Protein AF-A0A323UR72-F1 (afdb_monomer)

pLDDT: mean 80.54, std 19.6, range [39.97, 98.38]

Organism: NCBI:txid1121029

Sequence (88 aa):
MTVPMSRSGHTGPLGKLTAEIKIRTDEDTKEGLERMARSAGLSLAEYVRDLLMVHAHGYEYVASLYAARLSRVAGLGAASGSKEGTLP

Nearest PDB structures (foldseek):
  2jwd-assembly1_A  TM=3.540E-01  e=8.256E+00  Staphylococcus aureus
  2f6l-assembly1_A  TM=3.368E-01  e=8.256E+00  Mycobacterium tuberculosis H37Rv

Structure (mmCIF, N/CA/C/O backbone):
data_AF-A0A323UR72-F1
#
_entry.id   AF-A0A323UR72-F1
#
loop_
_atom_site.group_PDB
_atom_site.id
_atom_site.type_symbol
_atom_site.label_atom_id
_atom_site.label_alt_id
_atom_site.label_comp_id
_atom_site.label_asym_id
_atom_site.label_entity_id
_atom_site.label_seq_id
_atom_site.pdbx_PDB_ins_code
_atom_site.Cartn_x
_atom_site.Cartn_y
_atom_site.Cartn_z
_atom_site.occupancy
_atom_site.B_iso_or_equiv
_atom_site.auth_seq_id
_atom_site.auth_comp_id
_atom_site.auth_asym_id
_atom_site.auth_atom_id
_atom_site.pdbx_PDB_model_num
ATOM 1 N N . MET A 1 1 ? 38.728 16.701 0.213 1.00 43.38 1 MET A N 1
ATOM 2 C CA . MET A 1 1 ? 38.109 15.392 0.513 1.00 43.38 1 MET A CA 1
ATOM 3 C C . MET A 1 1 ? 36.640 15.457 0.126 1.00 43.38 1 MET A C 1
ATOM 5 O O . MET A 1 1 ? 35.857 16.067 0.837 1.00 43.38 1 MET A O 1
ATOM 9 N N . THR A 1 2 ? 36.274 14.925 -1.037 1.00 53.81 2 THR A N 1
ATOM 10 C CA . THR A 1 2 ? 34.879 14.811 -1.480 1.00 53.81 2 THR A CA 1
ATOM 11 C C . THR A 1 2 ? 34.279 13.556 -0.856 1.00 53.81 2 THR A C 1
ATOM 13 O O . THR A 1 2 ? 34.689 12.443 -1.172 1.00 53.81 2 THR A O 1
ATOM 16 N N . VAL A 1 3 ? 33.349 13.726 0.083 1.00 55.97 3 VAL A N 1
ATOM 17 C CA . VAL A 1 3 ? 32.644 12.602 0.712 1.00 55.97 3 VAL A CA 1
ATOM 18 C C . VAL A 1 3 ? 31.746 11.959 -0.351 1.00 55.97 3 VAL A C 1
ATOM 20 O O . VAL A 1 3 ? 30.888 12.658 -0.898 1.00 55.97 3 VAL A O 1
ATOM 23 N N . PRO A 1 4 ? 31.904 10.665 -0.685 1.00 53.91 4 PRO A N 1
ATOM 24 C CA . PRO A 1 4 ? 30.959 10.001 -1.565 1.00 53.91 4 PRO A CA 1
ATOM 25 C C . PRO A 1 4 ? 29.616 9.936 -0.836 1.00 53.91 4 PRO A C 1
ATOM 27 O O . PRO A 1 4 ? 29.489 9.286 0.201 1.00 53.91 4 PRO A O 1
ATOM 30 N N . MET A 1 5 ? 28.612 10.646 -1.357 1.00 58.47 5 MET A N 1
ATOM 31 C CA . MET A 1 5 ? 27.242 10.512 -0.875 1.00 58.47 5 MET A CA 1
ATOM 32 C C . MET A 1 5 ? 26.854 9.038 -0.963 1.00 58.47 5 MET A C 1
ATOM 34 O O . MET A 1 5 ? 26.779 8.480 -2.059 1.00 58.47 5 MET A O 1
ATOM 38 N N . SER A 1 6 ? 26.627 8.408 0.192 1.00 49.97 6 SER A N 1
ATOM 39 C CA . SER A 1 6 ? 26.052 7.069 0.261 1.00 49.97 6 SER A CA 1
ATOM 40 C C . SER A 1 6 ? 24.712 7.107 -0.459 1.00 49.97 6 SER A C 1
ATOM 42 O O . SER A 1 6 ? 23.718 7.623 0.050 1.00 49.97 6 SER A O 1
ATOM 44 N N . ARG A 1 7 ? 24.687 6.586 -1.686 1.00 54.62 7 ARG A N 1
ATOM 45 C CA . ARG A 1 7 ? 23.451 6.283 -2.400 1.00 54.62 7 ARG A CA 1
ATOM 46 C C . ARG A 1 7 ? 22.878 5.073 -1.677 1.00 54.62 7 ARG A C 1
ATOM 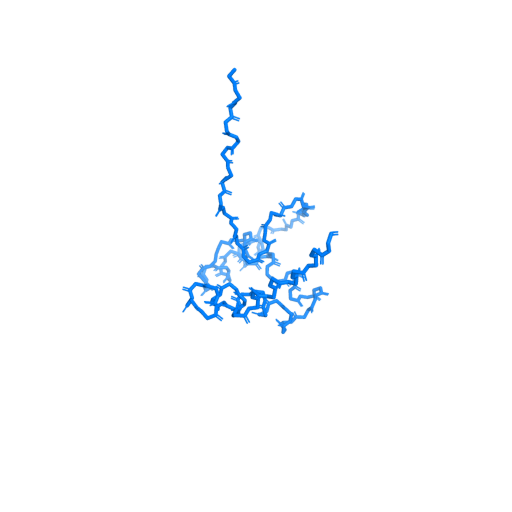48 O O . ARG A 1 7 ? 23.177 3.948 -2.059 1.00 54.62 7 ARG A O 1
ATOM 55 N N . SER A 1 8 ? 22.130 5.287 -0.595 1.00 50.47 8 SER A N 1
ATOM 56 C CA . SER A 1 8 ? 21.358 4.211 0.018 1.00 50.47 8 SER A CA 1
ATOM 57 C C . SER A 1 8 ? 20.366 3.729 -1.041 1.00 50.47 8 SER A C 1
ATOM 59 O O . SER A 1 8 ? 19.351 4.357 -1.336 1.00 50.47 8 SER A O 1
ATOM 61 N N . GLY A 1 9 ? 20.753 2.652 -1.721 1.00 47.47 9 GLY A N 1
ATOM 62 C CA . GLY A 1 9 ? 20.057 2.048 -2.848 1.00 47.47 9 GLY A CA 1
ATOM 63 C C . GLY A 1 9 ? 18.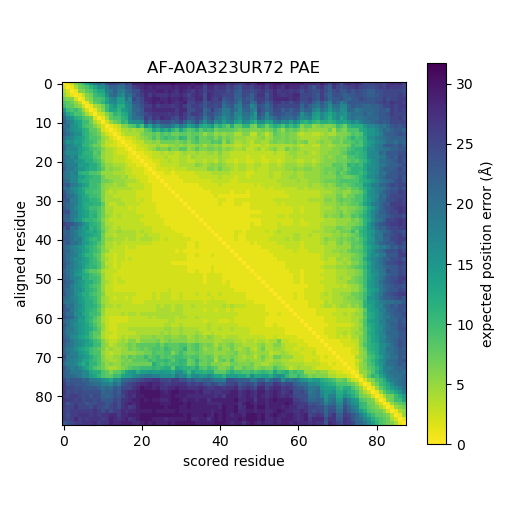816 1.286 -2.408 1.00 47.47 9 GLY A C 1
ATOM 64 O O . GLY A 1 9 ? 18.588 0.179 -2.878 1.00 47.47 9 GLY A O 1
ATOM 65 N N . HIS A 1 10 ? 18.004 1.860 -1.519 1.00 48.38 10 HIS A N 1
ATOM 66 C CA . HIS A 1 10 ? 16.628 1.412 -1.338 1.00 48.38 10 HIS A CA 1
ATOM 67 C C . HIS A 1 10 ? 15.796 1.942 -2.513 1.00 48.38 10 HIS A C 1
ATOM 69 O O . HIS A 1 10 ? 14.929 2.800 -2.383 1.00 48.38 10 HIS A O 1
ATOM 75 N N . THR A 1 11 ? 16.111 1.458 -3.714 1.00 55.34 11 THR A N 1
ATOM 76 C CA . THR A 1 11 ? 15.300 1.646 -4.913 1.00 55.34 11 THR A CA 1
ATOM 77 C C . THR A 1 11 ? 14.188 0.606 -4.889 1.00 55.34 11 THR A C 1
ATOM 79 O O . THR A 1 11 ? 14.184 -0.368 -5.642 1.00 55.34 11 THR A O 1
ATOM 82 N N . GLY A 1 12 ? 13.225 0.812 -3.986 1.00 66.62 12 GLY A N 1
ATOM 83 C CA . GLY A 1 12 ? 11.915 0.184 -4.125 1.00 66.62 12 GLY A CA 1
ATOM 84 C C . GLY A 1 12 ? 11.313 0.520 -5.500 1.00 66.62 12 GLY A C 1
ATOM 85 O O . GLY A 1 12 ? 11.770 1.459 -6.160 1.00 66.62 12 GLY A O 1
ATOM 86 N N . PRO 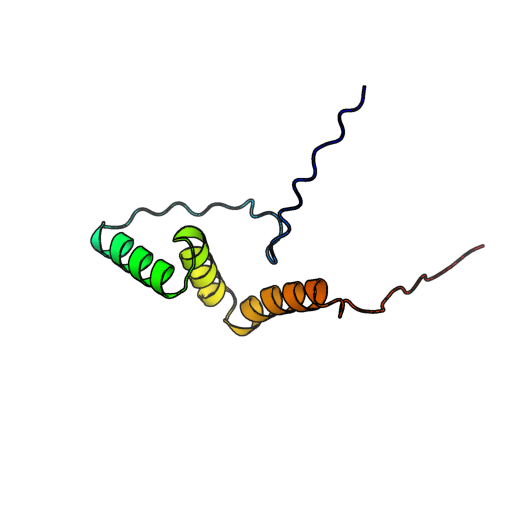A 1 13 ? 10.282 -0.211 -5.954 1.00 74.06 13 PRO A N 1
ATOM 87 C CA . PRO A 1 13 ? 9.658 0.034 -7.260 1.00 74.06 13 PRO A CA 1
ATOM 88 C C . PRO A 1 13 ? 9.133 1.474 -7.405 1.00 74.06 13 PRO A C 1
ATOM 90 O O . PRO A 1 13 ? 9.026 1.983 -8.514 1.00 74.06 13 PRO A O 1
ATOM 93 N N . LEU A 1 14 ? 8.884 2.144 -6.278 1.00 82.44 14 LEU A N 1
ATOM 94 C CA . LEU A 1 14 ? 8.380 3.512 -6.187 1.00 82.44 14 LEU A CA 1
ATOM 95 C C . LEU A 1 14 ? 9.482 4.590 -6.144 1.00 82.44 14 LEU A C 1
ATOM 97 O O . LEU A 1 14 ? 9.182 5.778 -6.075 1.00 82.44 14 LEU A O 1
ATOM 101 N N . GLY A 1 15 ? 10.761 4.204 -6.158 1.00 82.50 15 GLY A N 1
ATOM 102 C CA . GLY A 1 15 ? 11.872 5.143 -6.008 1.00 82.50 15 GLY A CA 1
ATOM 103 C C . GLY A 1 15 ? 11.895 5.833 -4.637 1.00 82.50 15 GLY A C 1
ATOM 104 O O . GLY A 1 15 ? 11.510 5.251 -3.623 1.00 82.50 15 GLY A O 1
ATOM 105 N N . LYS A 1 16 ? 12.398 7.075 -4.594 1.00 82.81 16 LYS A N 1
ATOM 106 C CA . LYS A 1 16 ? 12.410 7.888 -3.369 1.00 82.81 16 LYS A CA 1
ATOM 107 C C . LYS A 1 16 ? 11.039 8.533 -3.165 1.00 82.81 16 LYS A C 1
ATOM 109 O O . LYS A 1 16 ? 10.642 9.388 -3.948 1.00 82.81 16 LYS A O 1
ATOM 114 N N . LEU A 1 17 ? 10.361 8.164 -2.083 1.00 87.69 17 LEU A N 1
ATOM 115 C CA . LEU A 1 17 ? 9.093 8.764 -1.673 1.00 87.69 17 LEU A CA 1
ATOM 116 C C . LEU A 1 17 ? 9.360 10.034 -0.854 1.00 87.69 17 LEU A C 1
ATOM 118 O O . LEU A 1 17 ? 9.806 9.945 0.287 1.00 87.69 17 LEU A O 1
ATOM 122 N N . THR A 1 18 ? 9.132 11.211 -1.442 1.00 88.25 18 THR A N 1
ATOM 123 C CA . THR A 1 18 ? 9.408 12.514 -0.800 1.00 88.25 18 THR A CA 1
ATOM 124 C C . THR A 1 18 ? 8.158 13.257 -0.330 1.00 88.25 18 THR A C 1
ATOM 126 O O . THR A 1 18 ? 8.279 14.203 0.441 1.00 88.25 18 THR A O 1
ATOM 129 N N . ALA A 1 19 ? 6.971 12.866 -0.800 1.00 91.81 19 ALA A N 1
ATOM 130 C CA . ALA A 1 19 ? 5.699 13.454 -0.388 1.00 91.81 19 ALA A CA 1
ATOM 131 C C . ALA A 1 19 ? 5.114 12.703 0.819 1.00 91.81 19 ALA A C 1
ATOM 133 O O . ALA A 1 19 ? 5.176 11.474 0.875 1.00 91.81 19 ALA A O 1
ATOM 134 N N . GLU A 1 20 ? 4.532 13.441 1.767 1.00 93.62 20 GLU A N 1
ATOM 135 C CA . GLU A 1 20 ? 3.965 12.904 3.009 1.00 93.62 20 GLU A CA 1
ATOM 136 C C . GLU A 1 20 ? 2.466 13.221 3.111 1.00 93.62 20 GLU A C 1
ATOM 138 O O . GLU A 1 20 ? 2.032 14.330 2.800 1.00 93.62 20 GLU A O 1
ATOM 143 N N . ILE A 1 21 ? 1.683 12.250 3.591 1.00 92.44 21 ILE A N 1
ATOM 144 C CA . ILE A 1 21 ? 0.262 12.404 3.915 1.00 92.44 21 ILE A CA 1
ATOM 145 C C . ILE A 1 21 ? 0.097 12.155 5.421 1.00 92.44 21 ILE A C 1
ATOM 147 O O . ILE A 1 21 ? 0.363 11.052 5.894 1.00 92.44 21 ILE A O 1
ATOM 151 N N . LYS A 1 22 ? -0.342 13.172 6.176 1.00 92.94 22 LYS A N 1
ATOM 152 C CA . LYS A 1 22 ? -0.607 13.079 7.625 1.00 92.94 22 LYS A CA 1
ATOM 153 C C . LYS A 1 22 ? -2.106 13.060 7.887 1.00 92.94 22 LYS A C 1
ATOM 155 O O . LYS A 1 22 ? -2.792 14.025 7.565 1.00 92.94 22 LYS A O 1
ATOM 160 N N . ILE A 1 23 ? -2.603 11.988 8.497 1.00 92.44 23 ILE A N 1
ATOM 161 C CA . ILE A 1 23 ? -4.028 11.795 8.794 1.00 92.44 23 ILE A CA 1
ATOM 162 C C . ILE A 1 23 ? -4.173 11.304 10.238 1.00 92.44 23 ILE A C 1
ATOM 164 O O . ILE A 1 23 ? -3.377 10.491 10.704 1.00 92.44 23 ILE A O 1
ATOM 168 N N . ARG A 1 24 ? -5.188 11.810 10.946 1.00 96.38 24 ARG A N 1
ATOM 169 C CA . ARG A 1 24 ? -5.637 11.281 12.243 1.00 96.38 24 ARG A CA 1
ATOM 170 C C . ARG A 1 24 ? -6.890 10.438 12.023 1.00 96.38 24 ARG A C 1
ATOM 172 O O . ARG A 1 24 ? -7.734 10.821 11.221 1.00 96.38 24 ARG A O 1
ATOM 179 N N . THR A 1 25 ? -7.006 9.335 12.747 1.00 96.44 25 THR A N 1
ATOM 180 C CA . THR A 1 25 ? -8.159 8.428 12.723 1.00 96.44 25 THR A CA 1
ATOM 181 C C . THR A 1 25 ? -8.409 7.906 14.136 1.00 96.44 25 THR A C 1
ATOM 183 O O . THR A 1 25 ? -7.541 8.055 14.999 1.00 96.44 25 THR A O 1
ATOM 186 N N . ASP A 1 26 ? -9.585 7.342 14.390 1.00 98.25 26 ASP A N 1
ATOM 187 C CA . ASP A 1 26 ? -9.870 6.602 15.621 1.00 98.25 26 ASP A CA 1
ATOM 188 C C . ASP A 1 26 ? -9.046 5.303 15.723 1.00 98.25 26 ASP A C 1
ATOM 190 O O . ASP A 1 26 ? -8.542 4.781 14.722 1.00 98.25 26 ASP A O 1
ATOM 194 N N . GLU A 1 27 ? -8.891 4.794 16.950 1.00 98.12 27 GLU A N 1
ATOM 195 C CA . GLU A 1 27 ? -8.052 3.620 17.222 1.00 98.12 27 GLU A CA 1
ATOM 196 C C . GLU A 1 27 ? -8.614 2.348 16.574 1.00 98.12 27 GLU A C 1
ATOM 198 O O . GLU A 1 27 ? -7.844 1.581 16.000 1.00 98.12 27 GLU A O 1
ATOM 203 N N . ASP A 1 28 ? -9.937 2.165 16.557 1.00 98.38 28 ASP A N 1
ATOM 204 C CA . ASP A 1 28 ? -10.578 0.982 15.966 1.00 98.38 28 ASP A CA 1
ATOM 205 C C . ASP A 1 28 ? -10.232 0.848 14.475 1.00 98.38 28 ASP A C 1
ATOM 207 O O . ASP A 1 28 ? -9.882 -0.236 13.987 1.00 98.38 28 ASP A O 1
ATOM 211 N N . THR A 1 29 ? -10.263 1.967 13.747 1.00 97.62 29 THR A N 1
ATOM 212 C CA . THR A 1 29 ? -9.855 2.032 12.341 1.00 97.62 29 THR A CA 1
ATOM 213 C C . THR A 1 29 ? -8.375 1.696 12.175 1.00 97.62 29 THR A C 1
ATOM 215 O O . THR A 1 29 ? -8.015 0.905 11.295 1.00 97.62 29 THR A O 1
ATOM 218 N N . LYS A 1 30 ? -7.502 2.256 13.021 1.00 97.75 30 LYS A N 1
ATOM 219 C CA . LYS A 1 30 ? -6.060 1.981 12.972 1.00 97.75 30 LYS A CA 1
ATOM 220 C C . LYS A 1 30 ? -5.766 0.503 13.229 1.00 97.75 30 LYS A C 1
ATOM 222 O O . LYS A 1 30 ? -5.048 -0.113 12.441 1.00 97.75 30 LYS A O 1
ATOM 227 N N . GLU A 1 31 ? -6.362 -0.093 14.256 1.00 98.31 31 GLU A N 1
ATOM 228 C CA . GLU A 1 31 ? -6.212 -1.518 14.552 1.00 98.31 31 GLU A CA 1
ATOM 229 C C . GLU A 1 31 ? -6.729 -2.404 13.411 1.00 98.31 31 GLU A C 1
ATOM 231 O O . GLU A 1 31 ? -6.118 -3.423 13.072 1.00 98.31 31 GLU A O 1
ATOM 236 N N . GLY A 1 32 ? -7.852 -2.020 12.797 1.00 98.31 32 GLY A N 1
ATOM 237 C CA . GLY A 1 32 ? -8.387 -2.683 11.611 1.00 98.31 32 GLY A CA 1
ATOM 238 C C . GLY A 1 32 ? -7.377 -2.702 10.464 1.00 98.31 32 GLY A C 1
ATOM 239 O O . GLY A 1 32 ? -7.097 -3.767 9.904 1.00 98.31 32 GLY A O 1
ATOM 240 N N . LEU A 1 33 ? -6.775 -1.550 10.159 1.00 97.75 33 LEU A N 1
ATOM 241 C CA . LEU A 1 33 ? -5.733 -1.425 9.138 1.00 97.75 33 LEU A CA 1
ATOM 242 C C . LEU A 1 33 ? -4.484 -2.246 9.486 1.00 97.75 33 LEU A C 1
ATOM 244 O O . LEU A 1 33 ? -3.937 -2.919 8.616 1.00 97.75 33 LEU A O 1
ATOM 248 N N . GLU A 1 34 ? -4.055 -2.261 10.749 1.00 98.00 34 GLU A N 1
ATOM 249 C CA . GLU A 1 34 ? -2.907 -3.057 11.199 1.00 98.00 34 GLU A CA 1
ATOM 250 C C . GLU A 1 34 ? -3.147 -4.566 11.085 1.00 98.00 34 GLU A C 1
ATOM 252 O O . GLU A 1 34 ? -2.227 -5.319 10.754 1.00 98.00 34 GLU A O 1
ATOM 257 N N . ARG A 1 35 ? -4.371 -5.040 11.352 1.00 98.38 35 ARG A N 1
ATOM 258 C CA . ARG A 1 35 ? -4.739 -6.448 11.132 1.00 98.38 35 ARG A CA 1
ATOM 259 C C . ARG A 1 35 ? -4.678 -6.808 9.649 1.00 98.38 35 ARG A C 1
ATOM 261 O O . ARG A 1 35 ? -4.092 -7.834 9.307 1.00 98.38 35 ARG A O 1
ATOM 268 N N . MET A 1 36 ? -5.226 -5.959 8.779 1.00 98.12 36 MET A N 1
ATOM 269 C CA . MET A 1 36 ? -5.189 -6.186 7.330 1.00 98.12 36 MET A CA 1
ATOM 270 C C . MET A 1 36 ? -3.755 -6.162 6.789 1.00 98.12 36 MET A C 1
ATOM 272 O O . MET A 1 36 ? -3.361 -7.086 6.077 1.00 98.12 36 MET A O 1
ATOM 276 N N . ALA A 1 37 ? -2.940 -5.190 7.205 1.00 97.19 37 ALA A N 1
ATOM 277 C CA . ALA A 1 37 ? -1.530 -5.110 6.831 1.00 97.19 37 ALA A CA 1
ATOM 278 C C . ALA A 1 37 ? -0.767 -6.387 7.221 1.00 97.19 37 ALA A C 1
ATOM 280 O O . ALA A 1 37 ? -0.106 -6.996 6.379 1.00 97.19 37 ALA A O 1
ATOM 281 N N . ARG A 1 38 ? -0.948 -6.865 8.463 1.00 97.31 38 ARG A N 1
ATOM 282 C CA . ARG A 1 38 ? -0.358 -8.130 8.930 1.00 97.31 38 ARG A CA 1
ATOM 283 C C . ARG A 1 38 ? -0.815 -9.331 8.109 1.00 97.31 38 ARG A C 1
ATOM 285 O O . ARG A 1 38 ? 0.016 -10.167 7.771 1.00 97.31 38 ARG A O 1
ATOM 292 N N . SER A 1 39 ? -2.101 -9.412 7.760 1.00 96.94 39 SER A N 1
ATOM 293 C CA . SER A 1 39 ? -2.624 -10.506 6.927 1.00 96.94 39 SER A CA 1
ATOM 294 C C . SER A 1 39 ? -2.028 -10.523 5.514 1.00 96.94 39 SER A C 1
ATOM 296 O O . SER A 1 39 ? -1.868 -11.591 4.932 1.00 96.94 39 SER A O 1
ATOM 298 N N . ALA A 1 40 ? -1.633 -9.355 4.999 1.00 94.00 40 ALA A N 1
ATOM 299 C CA . ALA A 1 40 ? -0.953 -9.199 3.717 1.00 94.00 40 ALA A CA 1
ATOM 300 C C . ALA A 1 40 ? 0.582 -9.326 3.813 1.00 94.00 40 ALA A C 1
ATOM 302 O O . ALA A 1 40 ? 1.263 -9.249 2.794 1.00 94.00 40 ALA A O 1
ATOM 303 N N . GLY A 1 41 ? 1.145 -9.498 5.017 1.00 95.00 41 GLY A N 1
ATOM 304 C CA . GLY A 1 41 ? 2.594 -9.537 5.233 1.00 95.00 41 GLY A CA 1
ATOM 305 C C . GLY A 1 41 ? 3.299 -8.190 5.024 1.00 95.00 41 GLY A C 1
ATOM 306 O O . GLY A 1 41 ? 4.495 -8.171 4.742 1.00 95.00 41 GLY A O 1
ATOM 307 N N . LEU A 1 42 ? 2.573 -7.075 5.146 1.00 94.38 42 LEU A N 1
ATOM 308 C CA . LEU A 1 42 ? 3.071 -5.714 4.930 1.00 94.38 42 LEU A CA 1
ATOM 309 C C . LEU A 1 42 ? 3.120 -4.924 6.241 1.00 94.38 42 LEU A C 1
ATOM 311 O O . LEU A 1 42 ? 2.362 -5.185 7.179 1.00 94.38 42 LEU A O 1
ATOM 315 N N . SER A 1 43 ? 3.973 -3.899 6.299 1.00 95.62 43 SER A N 1
ATOM 316 C CA . SER A 1 43 ? 3.848 -2.880 7.345 1.00 95.62 43 SER A CA 1
ATOM 317 C C . SER A 1 43 ? 2.587 -2.033 7.133 1.00 95.62 43 SER A C 1
ATOM 319 O O . SER A 1 43 ? 2.099 -1.891 6.011 1.00 95.62 43 SER A O 1
ATOM 321 N N . LEU A 1 44 ? 2.080 -1.404 8.201 1.00 95.62 44 LEU A N 1
ATOM 322 C CA . LEU A 1 44 ? 0.925 -0.501 8.107 1.00 95.62 44 LEU A CA 1
ATOM 323 C C . LEU A 1 44 ? 1.150 0.606 7.062 1.00 95.62 44 LEU A C 1
ATOM 325 O O . LEU A 1 44 ? 0.261 0.906 6.271 1.00 95.62 44 LEU A O 1
ATOM 329 N N . ALA A 1 45 ? 2.351 1.189 7.030 1.00 93.56 45 ALA A N 1
ATOM 330 C CA . ALA A 1 45 ? 2.689 2.264 6.103 1.00 93.56 45 ALA A CA 1
ATOM 331 C C . ALA A 1 45 ? 2.719 1.800 4.638 1.00 93.56 45 ALA A C 1
ATOM 333 O O . ALA A 1 45 ? 2.298 2.545 3.756 1.00 93.56 45 ALA A O 1
ATOM 334 N N . GLU A 1 46 ? 3.219 0.593 4.363 1.00 93.19 46 GLU A N 1
ATOM 335 C CA . GLU A 1 46 ? 3.192 0.011 3.015 1.00 93.19 46 GLU A CA 1
ATOM 336 C C . GLU A 1 46 ? 1.768 -0.314 2.586 1.00 93.19 46 GLU A C 1
ATOM 338 O O . GLU A 1 46 ? 1.359 0.097 1.505 1.00 93.19 46 GLU A O 1
ATOM 343 N N . TYR A 1 47 ? 0.993 -0.951 3.465 1.00 95.88 47 TYR A N 1
ATOM 344 C CA . TYR A 1 47 ? -0.394 -1.307 3.191 1.00 95.88 47 TYR A CA 1
ATOM 345 C C . TYR A 1 47 ? -1.254 -0.078 2.876 1.00 95.88 47 TYR A C 1
ATOM 347 O O . TYR A 1 47 ? -1.930 -0.035 1.851 1.00 95.88 47 TYR A O 1
ATOM 355 N N . VAL A 1 48 ? -1.198 0.954 3.725 1.00 95.88 48 VAL A N 1
ATOM 356 C CA . VAL A 1 48 ? -1.965 2.191 3.513 1.00 95.88 48 VAL A CA 1
ATOM 357 C C . VAL A 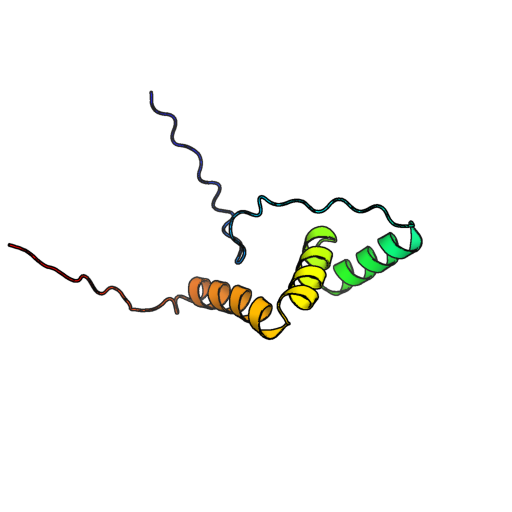1 48 ? -1.508 2.903 2.241 1.00 95.88 48 VAL A C 1
ATOM 359 O O . VAL A 1 48 ? -2.340 3.423 1.501 1.00 95.88 48 VAL A O 1
ATOM 362 N N . ARG A 1 49 ? -0.205 2.907 1.943 1.00 94.56 49 ARG A N 1
ATOM 363 C CA . ARG A 1 49 ? 0.309 3.494 0.701 1.00 94.56 49 ARG A CA 1
ATOM 364 C C . ARG A 1 49 ? -0.222 2.767 -0.527 1.00 94.56 49 ARG A C 1
ATOM 366 O O . ARG A 1 49 ? -0.717 3.434 -1.428 1.00 94.56 49 ARG A O 1
ATOM 373 N N . ASP A 1 50 ? -0.132 1.441 -0.561 1.00 94.94 50 ASP A N 1
ATOM 374 C CA . ASP A 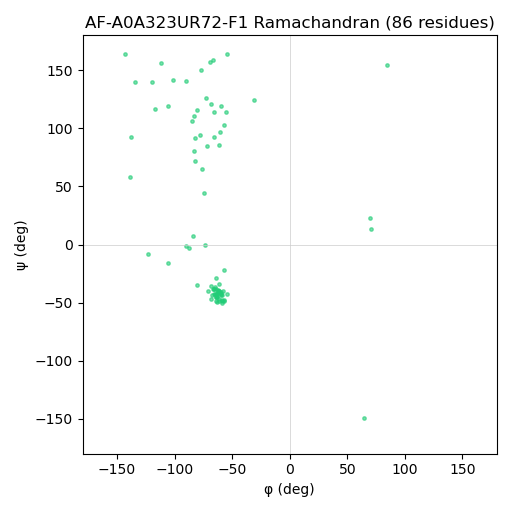1 50 ? -0.615 0.647 -1.690 1.00 94.94 50 ASP A CA 1
ATOM 375 C C . ASP A 1 50 ? -2.129 0.817 -1.860 1.00 94.94 50 ASP A C 1
ATOM 377 O O . ASP A 1 50 ? -2.594 1.017 -2.979 1.00 94.94 50 ASP A O 1
ATOM 381 N N . LEU A 1 51 ? -2.890 0.864 -0.761 1.00 95.69 51 LEU A N 1
ATOM 382 C CA . LEU A 1 51 ? -4.327 1.150 -0.781 1.00 95.69 51 LEU A CA 1
ATOM 383 C C . LEU A 1 51 ? -4.624 2.519 -1.415 1.00 95.69 51 LEU A C 1
ATOM 385 O O . LEU A 1 51 ? -5.460 2.618 -2.315 1.00 95.69 51 LEU A O 1
ATOM 389 N N . LEU A 1 52 ? -3.916 3.573 -0.994 1.00 95.62 52 LEU A N 1
ATOM 390 C CA . LEU A 1 52 ? -4.067 4.916 -1.564 1.00 95.62 52 LEU A CA 1
ATOM 391 C C . LEU A 1 52 ? -3.664 4.960 -3.041 1.00 95.62 52 LEU A C 1
ATOM 393 O O . LEU A 1 52 ? -4.359 5.570 -3.849 1.00 95.62 52 LEU A O 1
ATOM 397 N N . MET A 1 53 ? -2.567 4.301 -3.411 1.00 95.38 53 MET A N 1
ATOM 398 C CA . MET A 1 53 ? -2.100 4.241 -4.794 1.00 95.38 53 MET A CA 1
ATOM 399 C C . MET A 1 53 ? -3.077 3.490 -5.698 1.00 95.38 53 MET A C 1
ATOM 401 O O . MET A 1 53 ? -3.353 3.955 -6.802 1.00 95.38 53 MET A O 1
ATOM 405 N N . VAL A 1 54 ? -3.627 2.362 -5.241 1.00 96.56 54 VAL A N 1
ATOM 406 C CA . VAL A 1 54 ? -4.631 1.592 -5.985 1.00 96.56 54 VAL A CA 1
ATOM 407 C C . VAL A 1 54 ? -5.896 2.421 -6.179 1.00 96.56 54 VAL A C 1
ATOM 409 O O . VAL A 1 54 ? -6.434 2.447 -7.283 1.00 96.56 54 VAL A O 1
ATOM 412 N N . HIS A 1 55 ? -6.349 3.149 -5.155 1.00 97.06 55 HIS A N 1
ATOM 413 C CA . HIS A 1 55 ? -7.502 4.037 -5.303 1.00 97.06 55 HIS A CA 1
ATOM 414 C C . HIS A 1 55 ? -7.232 5.245 -6.208 1.00 97.06 55 HIS A C 1
ATOM 416 O O . HIS A 1 55 ? -8.125 5.645 -6.949 1.00 97.06 55 HIS A O 1
ATOM 422 N N . ALA A 1 56 ? -6.026 5.815 -6.185 1.00 96.19 56 ALA A N 1
ATOM 423 C CA . ALA A 1 56 ? -5.691 6.994 -6.983 1.00 96.19 56 ALA A CA 1
ATOM 424 C C . ALA A 1 56 ? -5.359 6.676 -8.452 1.00 96.19 56 ALA A C 1
ATOM 426 O O . ALA A 1 56 ? -5.654 7.479 -9.336 1.00 96.19 56 ALA A O 1
ATOM 427 N N . HIS A 1 57 ? -4.724 5.533 -8.720 1.00 95.44 57 HIS A N 1
ATOM 428 C CA . HIS A 1 57 ? -4.145 5.207 -10.031 1.00 95.44 57 HIS A CA 1
ATOM 429 C C . HIS A 1 57 ? -4.672 3.905 -10.646 1.00 95.44 57 HIS A C 1
ATOM 431 O O . HIS A 1 57 ? -4.374 3.613 -11.803 1.00 95.44 57 HIS A O 1
ATOM 437 N N . GLY A 1 58 ? -5.455 3.128 -9.899 1.00 96.06 58 GLY A N 1
ATOM 438 C CA . GLY A 1 58 ? -5.944 1.821 -10.320 1.00 96.06 58 GLY A CA 1
ATOM 439 C C . GLY A 1 58 ? -4.952 0.687 -10.052 1.00 96.06 58 GLY A C 1
ATOM 440 O O . GLY A 1 58 ? -3.735 0.873 -9.997 1.00 96.06 58 GLY A O 1
ATOM 441 N N . TYR A 1 59 ? -5.498 -0.521 -9.902 1.00 94.62 59 TYR A N 1
ATOM 442 C CA . TYR A 1 59 ? -4.740 -1.733 -9.585 1.00 94.62 59 TYR A CA 1
ATOM 443 C C . TYR A 1 59 ? -3.665 -2.064 -10.632 1.00 94.62 59 TYR A C 1
ATOM 445 O O . TYR A 1 59 ? -2.511 -2.280 -10.270 1.00 94.62 59 TYR A O 1
ATOM 453 N N . GLU A 1 60 ? -4.022 -2.041 -11.920 1.00 95.50 60 GLU A N 1
ATOM 454 C CA . GLU A 1 60 ? -3.128 -2.434 -13.022 1.00 95.50 60 GLU A CA 1
ATOM 455 C C . GLU A 1 60 ? -1.847 -1.596 -13.069 1.00 95.50 60 GLU A C 1
ATOM 457 O O . GLU A 1 60 ? -0.739 -2.119 -13.213 1.00 95.50 60 GLU A O 1
ATOM 462 N N . TYR A 1 61 ? -1.983 -0.281 -12.883 1.00 92.94 61 TYR A N 1
ATOM 463 C CA . TYR A 1 61 ? -0.837 0.618 -12.847 1.00 92.94 61 TYR A CA 1
ATOM 464 C C . TYR A 1 61 ? 0.099 0.263 -11.690 1.00 92.94 61 TYR A C 1
ATOM 466 O O . TYR A 1 61 ? 1.303 0.097 -11.894 1.00 92.94 61 TYR A O 1
ATOM 474 N N . VAL A 1 62 ? -0.445 0.086 -10.485 1.00 93.12 62 VAL A N 1
ATOM 475 C CA . VAL A 1 62 ? 0.351 -0.249 -9.299 1.00 93.12 62 VAL A CA 1
ATOM 476 C C . VAL A 1 62 ? 1.034 -1.608 -9.463 1.00 93.12 62 VAL A C 1
ATOM 478 O O . VAL A 1 62 ? 2.235 -1.719 -9.213 1.00 93.12 62 VAL A O 1
ATOM 481 N N . ALA A 1 63 ? 0.321 -2.619 -9.966 1.00 92.75 63 ALA A N 1
ATOM 482 C CA . ALA A 1 63 ? 0.878 -3.939 -10.253 1.00 92.75 63 ALA A CA 1
ATOM 483 C C . ALA A 1 63 ? 2.057 -3.867 -11.241 1.00 92.75 63 ALA A C 1
ATOM 485 O O . ALA A 1 63 ? 3.081 -4.527 -11.033 1.00 92.75 63 ALA A O 1
ATOM 486 N N . SER A 1 64 ? 1.969 -3.009 -12.266 1.00 91.19 64 SER A N 1
ATOM 487 C CA . SER A 1 64 ? 3.040 -2.831 -13.257 1.00 91.19 64 SER A CA 1
ATOM 488 C C . SER A 1 64 ? 4.361 -2.337 -12.645 1.00 91.19 64 SER A C 1
ATOM 490 O O . SER A 1 64 ? 5.437 -2.767 -13.069 1.00 91.19 64 SER A O 1
ATOM 49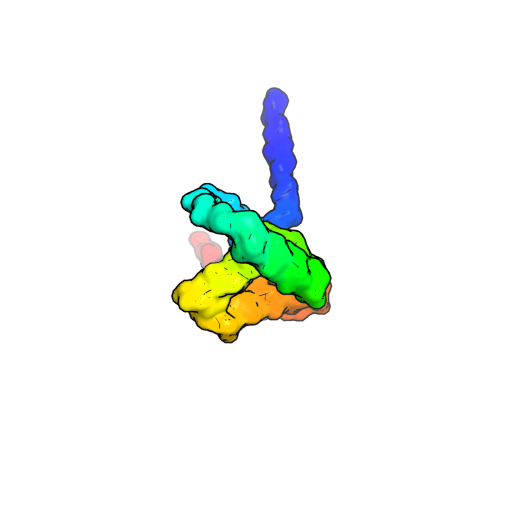2 N N . LEU A 1 65 ? 4.310 -1.505 -11.595 1.00 88.62 65 LEU A N 1
ATOM 493 C CA . LEU A 1 65 ? 5.503 -1.005 -10.899 1.00 88.62 65 LEU A CA 1
ATOM 494 C C . LEU A 1 65 ? 6.257 -2.143 -10.199 1.00 88.62 65 LEU A C 1
ATOM 496 O O . LEU A 1 65 ? 7.488 -2.235 -10.265 1.00 88.62 65 LEU A O 1
ATOM 500 N N . TYR A 1 66 ? 5.515 -3.045 -9.558 1.00 87.38 66 TYR A N 1
ATOM 501 C CA . TYR A 1 66 ? 6.075 -4.227 -8.908 1.00 87.38 66 TYR A CA 1
ATOM 502 C C . TYR A 1 66 ? 6.581 -5.251 -9.934 1.00 87.38 66 TYR A C 1
ATOM 504 O O . TYR A 1 66 ? 7.682 -5.784 -9.770 1.00 87.38 66 TYR A O 1
ATOM 512 N N . ALA A 1 67 ? 5.851 -5.457 -11.034 1.00 87.31 67 ALA A N 1
ATOM 513 C CA . ALA A 1 67 ? 6.274 -6.317 -12.139 1.00 87.31 67 ALA A CA 1
ATOM 514 C C . ALA A 1 67 ? 7.578 -5.826 -12.794 1.00 87.31 67 ALA A C 1
ATOM 516 O O . ALA A 1 67 ? 8.473 -6.627 -13.075 1.00 87.31 67 ALA A O 1
ATOM 517 N N . ALA A 1 68 ? 7.746 -4.511 -12.968 1.00 79.25 68 ALA A N 1
ATOM 518 C CA . ALA A 1 68 ? 8.980 -3.922 -13.489 1.00 79.25 68 ALA A CA 1
ATOM 519 C C . ALA A 1 68 ? 10.183 -4.189 -12.566 1.00 79.25 68 ALA A C 1
ATOM 521 O O . ALA A 1 68 ? 11.281 -4.506 -13.036 1.00 79.25 68 ALA A O 1
ATOM 522 N N . ARG A 1 69 ? 9.986 -4.121 -11.240 1.00 82.06 69 ARG A N 1
ATOM 523 C CA . ARG A 1 69 ? 11.019 -4.507 -10.265 1.00 82.06 69 ARG A CA 1
ATOM 524 C C . ARG A 1 69 ? 11.357 -5.990 -10.366 1.00 82.06 69 ARG A C 1
ATOM 526 O O . ARG A 1 69 ? 12.541 -6.316 -10.426 1.00 82.06 69 ARG A O 1
ATOM 533 N N . LEU A 1 70 ? 10.355 -6.869 -10.393 1.00 84.62 70 LEU A N 1
ATOM 534 C CA . LEU A 1 70 ? 10.571 -8.314 -10.504 1.00 84.62 70 LEU A CA 1
ATOM 535 C C . LEU A 1 70 ? 11.302 -8.675 -11.799 1.00 84.62 70 LEU A C 1
ATOM 537 O O . LEU A 1 70 ? 12.257 -9.440 -11.753 1.00 84.62 70 LEU A O 1
ATOM 541 N N . SER A 1 71 ? 10.944 -8.047 -12.920 1.00 81.38 71 SER A N 1
ATOM 542 C CA . SER A 1 71 ? 11.621 -8.235 -14.211 1.00 81.38 71 SER A CA 1
ATOM 543 C C . SER A 1 71 ? 13.105 -7.863 -14.140 1.00 81.38 71 SER A C 1
ATOM 545 O O . SER A 1 71 ? 13.956 -8.582 -14.659 1.00 81.38 71 SER A O 1
ATOM 547 N N . ARG A 1 72 ? 13.443 -6.771 -13.439 1.00 77.75 72 ARG A N 1
ATOM 548 C CA . ARG A 1 72 ? 14.839 -6.365 -13.214 1.00 77.75 72 ARG A CA 1
ATOM 549 C C . ARG A 1 72 ? 15.591 -7.351 -12.317 1.00 77.75 72 ARG A C 1
ATOM 551 O O . ARG A 1 72 ? 16.732 -7.678 -12.620 1.00 77.75 72 ARG A O 1
ATOM 558 N N . VAL A 1 73 ? 14.964 -7.820 -11.236 1.00 78.06 73 VAL A N 1
ATOM 559 C CA . VAL A 1 73 ? 15.559 -8.809 -10.315 1.00 78.06 73 VAL A CA 1
ATOM 560 C C . VAL A 1 73 ? 15.771 -10.156 -11.009 1.00 78.06 73 VAL A C 1
ATOM 562 O O . VAL A 1 73 ? 16.801 -10.787 -10.808 1.00 78.06 73 VAL A O 1
ATOM 565 N N . ALA A 1 74 ? 14.841 -10.562 -11.871 1.00 84.50 74 ALA A N 1
ATOM 566 C CA . ALA A 1 74 ? 14.921 -11.790 -12.654 1.00 84.50 74 ALA A CA 1
ATOM 567 C C . ALA A 1 74 ? 15.931 -11.718 -13.817 1.00 84.50 74 ALA A C 1
ATOM 569 O O . ALA A 1 74 ? 16.072 -12.688 -14.556 1.00 84.50 74 ALA A O 1
ATOM 570 N N . GLY A 1 75 ? 16.613 -10.583 -14.021 1.00 77.38 75 GLY A N 1
ATOM 571 C CA . GLY A 1 75 ?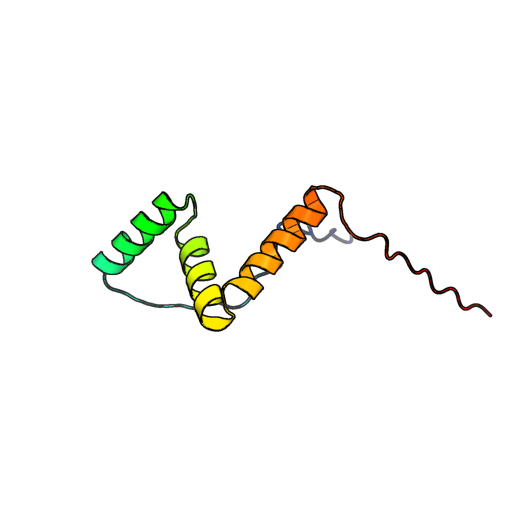 17.558 -10.410 -15.129 1.00 77.38 75 GLY A CA 1
ATOM 572 C C . GLY A 1 75 ? 16.896 -10.315 -16.508 1.00 77.38 75 GLY A C 1
ATOM 573 O O . GLY A 1 75 ? 17.585 -10.359 -17.518 1.00 77.38 75 GLY A O 1
ATOM 574 N N . LEU A 1 76 ? 15.574 -10.130 -16.559 1.00 77.38 76 LEU A N 1
ATOM 575 C CA . LEU A 1 76 ? 14.791 -9.948 -17.788 1.00 77.38 76 LEU A CA 1
ATOM 576 C C . LEU A 1 76 ? 14.799 -8.485 -18.272 1.00 77.38 76 LEU A C 1
ATOM 578 O O . LEU A 1 76 ? 14.057 -8.115 -19.180 1.00 77.38 76 LEU A O 1
ATOM 582 N N . GLY A 1 77 ? 15.605 -7.628 -17.634 1.00 57.00 77 GLY A N 1
ATOM 583 C CA . GLY A 1 77 ? 15.726 -6.211 -17.955 1.00 57.00 77 GLY A CA 1
ATOM 584 C C . GLY A 1 77 ? 16.181 -6.005 -19.398 1.00 57.00 77 GLY A C 1
ATOM 585 O O . GLY A 1 77 ? 17.258 -6.452 -19.777 1.00 57.00 77 GLY A O 1
ATOM 586 N N . ALA A 1 78 ? 15.335 -5.326 -20.171 1.00 52.06 78 ALA A N 1
ATOM 587 C CA . ALA A 1 78 ? 15.466 -5.053 -21.595 1.00 52.06 78 ALA A CA 1
ATOM 588 C C . ALA A 1 78 ? 16.910 -4.905 -22.109 1.00 52.06 78 ALA A C 1
ATOM 590 O O . ALA A 1 78 ? 17.659 -4.006 -21.715 1.00 52.06 78 ALA A O 1
ATOM 591 N N . ALA A 1 79 ? 17.227 -5.721 -23.114 1.00 47.53 79 ALA A N 1
ATOM 592 C CA . ALA A 1 79 ? 18.138 -5.348 -24.177 1.00 47.53 79 ALA A CA 1
ATOM 593 C C . ALA A 1 79 ? 17.554 -4.132 -24.921 1.00 47.53 79 ALA A C 1
ATOM 595 O O . ALA A 1 79 ? 16.857 -4.263 -25.919 1.00 47.53 79 ALA A O 1
ATOM 596 N N . SER A 1 80 ? 17.815 -2.931 -24.418 1.00 48.53 80 SER A N 1
ATOM 597 C CA . SER A 1 80 ? 17.695 -1.691 -25.189 1.00 48.53 80 SER A CA 1
ATOM 598 C C . SER A 1 80 ? 18.872 -0.786 -24.847 1.00 48.53 80 SER A C 1
ATOM 600 O O . SER A 1 80 ? 18.734 0.332 -24.356 1.00 48.53 80 SER A O 1
ATOM 602 N N . GLY A 1 81 ? 20.068 -1.324 -25.074 1.00 49.91 81 GLY A N 1
ATOM 603 C CA . GLY A 1 81 ? 21.236 -0.512 -25.358 1.00 49.91 81 GLY A CA 1
ATOM 604 C C . GLY A 1 81 ? 21.230 -0.157 -26.840 1.00 49.91 81 GLY A C 1
ATOM 605 O O . GLY A 1 81 ? 21.938 -0.790 -27.613 1.00 49.91 81 GLY A O 1
ATOM 606 N N . SER A 1 82 ? 20.460 0.846 -27.251 1.00 40.81 82 SER A N 1
ATOM 607 C CA . SER A 1 82 ? 20.776 1.585 -28.473 1.00 40.81 82 SER A CA 1
ATOM 608 C C . SER A 1 82 ? 21.821 2.632 -28.101 1.00 40.81 82 SER A C 1
ATOM 610 O O . SER A 1 82 ? 21.518 3.737 -27.660 1.00 40.81 82 SER A O 1
ATOM 612 N N . LYS A 1 83 ? 23.094 2.249 -28.242 1.00 46.06 83 LYS A N 1
ATOM 613 C CA . LYS A 1 83 ? 24.152 3.224 -28.492 1.00 46.06 83 LYS A CA 1
ATOM 614 C C . LYS A 1 83 ? 23.869 3.812 -29.868 1.00 46.06 83 LYS A C 1
ATOM 616 O O . LYS A 1 83 ? 24.272 3.235 -30.872 1.00 46.06 83 LYS A O 1
ATOM 621 N N . GLU A 1 84 ? 23.147 4.920 -29.915 1.00 39.97 84 GLU A N 1
ATOM 622 C CA . GLU A 1 84 ? 23.106 5.738 -31.117 1.00 39.97 84 GLU A CA 1
ATOM 623 C C . GLU A 1 84 ? 24.410 6.536 -31.135 1.00 39.97 84 GLU A C 1
ATOM 625 O O . GLU A 1 84 ? 24.597 7.518 -30.417 1.00 39.97 84 GLU A O 1
ATOM 630 N N . GLY A 1 85 ? 25.390 5.979 -31.843 1.00 50.69 85 GLY A N 1
ATOM 631 C CA . GLY A 1 85 ? 26.596 6.696 -32.198 1.00 50.69 85 GLY A CA 1
ATOM 632 C C . GLY A 1 85 ? 26.261 7.714 -33.273 1.00 50.69 85 GLY A C 1
ATOM 633 O O . GLY A 1 85 ? 25.777 7.332 -34.332 1.00 50.69 85 GLY A O 1
ATOM 634 N N . THR A 1 86 ? 26.605 8.971 -33.021 1.0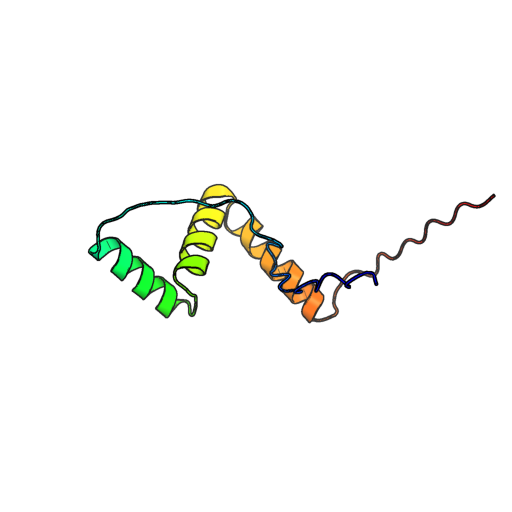0 42.47 86 THR A N 1
ATOM 635 C CA . THR A 1 86 ? 26.835 9.951 -34.082 1.00 42.47 86 THR A CA 1
ATOM 636 C C . THR A 1 86 ? 28.078 10.752 -33.705 1.00 42.47 86 THR A C 1
ATOM 638 O O . THR A 1 86 ? 28.015 11.702 -32.933 1.00 42.47 86 THR A O 1
ATOM 641 N N . LEU A 1 87 ? 29.225 10.283 -34.200 1.00 45.59 87 LEU A N 1
ATOM 642 C CA . LEU A 1 87 ? 30.301 11.146 -34.708 1.00 45.59 87 LEU A CA 1
ATOM 643 C C . LEU A 1 87 ? 29.851 11.617 -36.107 1.00 45.59 87 LEU A C 1
ATOM 645 O O . LEU A 1 87 ? 29.095 10.875 -36.747 1.00 45.59 87 LEU A O 1
ATOM 649 N N . PRO A 1 88 ? 30.246 12.803 -36.596 1.00 48.22 88 PRO A N 1
ATOM 650 C CA . PRO A 1 88 ? 31.616 13.335 -36.582 1.00 48.22 88 PRO A CA 1
ATOM 651 C C . PRO A 1 88 ? 31.887 14.495 -35.619 1.00 48.22 88 PRO A C 1
ATOM 653 O O . PRO A 1 88 ? 30.955 15.272 -35.320 1.00 48.22 88 PRO A O 1
#

Solvent-accessible surface area (backbone atoms only — not comparable to full-atom values): 5740 Å² total; per-residue (Å²): 136,84,78,80,78,79,75,78,79,71,68,50,68,76,45,84,82,84,82,85,87,88,83,88,78,60,64,70,60,51,54,51,47,43,52,53,12,52,76,71,75,38,53,52,71,56,40,54,47,52,53,52,45,32,74,74,64,34,58,70,58,54,51,48,39,52,50,54,43,51,35,48,75,70,66,64,56,74,94,71,83,77,80,80,81,77,81,133

Mean predicted aligned error: 10.88 Å

InterPro domains:
  IPR053842 Mobilization protein NikA-like [PF21983] (16-53)

Foldseek 3Di:
DDDPPPPPPPCQLVGDDDDDDDDDDDPVVVVVLCVVCVVVVHHSVVSVVLVVCCVVPNDVVSVVSVVQVVCVVVVVPDPPPPPPDDDD

Secondary structure (DSSP, 8-state):
------------TT------------HHHHHHHHHHHHHTT--HHHHHHHHHHHHHH-HHHHH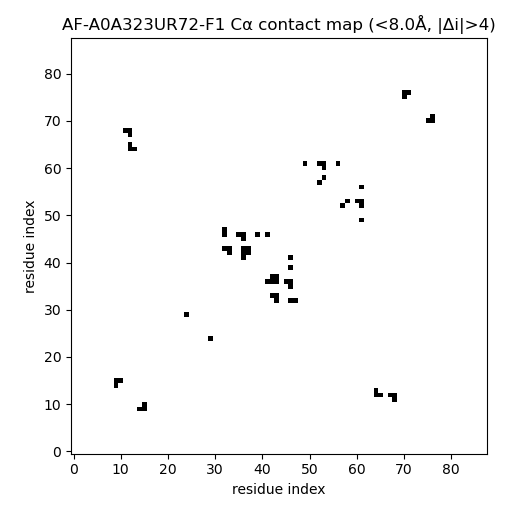HHHHHHHHHHTT-------------

Radius of gyration: 19.01 Å; Cα contacts (8 Å, |Δi|>4): 35; chains: 1; bounding box: 49×27×54 Å